Protein AF-A0A0E2BEB4-F1 (afdb_monomer_lite)

Structure (mmCIF, N/CA/C/O backbone):
data_AF-A0A0E2BEB4-F1
#
_entry.id   AF-A0A0E2BEB4-F1
#
loop_
_atom_site.group_PDB
_atom_site.id
_atom_site.type_symbol
_atom_site.label_atom_id
_atom_site.label_alt_id
_atom_site.label_comp_id
_atom_site.label_asym_id
_atom_site.label_entity_id
_atom_site.label_seq_id
_atom_site.pdbx_PDB_ins_code
_atom_site.Cartn_x
_atom_site.Cartn_y
_atom_site.Cartn_z
_atom_site.occupancy
_atom_site.B_iso_or_equiv
_atom_site.auth_seq_id
_atom_site.auth_comp_id
_atom_site.auth_asym_id
_atom_site.auth_atom_id
_atom_site.pdbx_PDB_model_num
ATOM 1 N N . MET A 1 1 ? -12.165 4.368 28.457 1.00 54.66 1 MET A N 1
ATOM 2 C CA . MET A 1 1 ? -11.389 5.107 27.432 1.00 54.66 1 MET A CA 1
ATOM 3 C C . MET A 1 1 ? -11.038 4.182 26.254 1.00 54.66 1 MET A C 1
ATOM 5 O O . MET A 1 1 ? -9.975 3.580 26.243 1.00 54.66 1 MET A O 1
ATOM 9 N N . LYS A 1 2 ? -11.960 3.986 25.292 1.00 52.94 2 LYS A N 1
ATOM 10 C CA . LYS A 1 2 ? -11.789 3.074 24.131 1.00 52.94 2 LYS A CA 1
ATOM 11 C C . LYS A 1 2 ? -11.327 3.781 22.835 1.00 52.94 2 LYS A C 1
ATOM 13 O O . LYS A 1 2 ? -11.132 3.111 21.829 1.00 52.94 2 LYS A O 1
ATOM 18 N N . ASN A 1 3 ? -11.116 5.104 22.854 1.00 59.09 3 ASN A N 1
ATOM 19 C CA . ASN A 1 3 ? -10.933 5.909 21.632 1.00 59.09 3 ASN A CA 1
ATOM 20 C C . ASN A 1 3 ? -9.477 6.279 21.275 1.00 59.09 3 ASN A C 1
ATOM 22 O O . ASN A 1 3 ? -9.216 6.680 20.145 1.00 59.09 3 ASN A O 1
ATOM 26 N N . ASP A 1 4 ? -8.516 6.113 22.190 1.00 60.72 4 ASP A N 1
ATOM 27 C CA . ASP A 1 4 ? -7.128 6.569 21.981 1.00 60.72 4 ASP A CA 1
ATOM 28 C C . ASP A 1 4 ? -6.369 5.722 20.935 1.00 60.72 4 ASP A C 1
ATOM 30 O O . ASP A 1 4 ? -5.782 6.229 19.974 1.00 60.72 4 ASP A O 1
ATOM 34 N N . LYS A 1 5 ? -6.500 4.391 21.026 1.00 61.38 5 LYS A N 1
ATOM 35 C CA . LYS A 1 5 ? -5.881 3.451 20.074 1.00 61.38 5 LYS A CA 1
ATOM 36 C C . LYS A 1 5 ? -6.409 3.625 18.646 1.00 61.38 5 LYS A C 1
ATOM 38 O O . LYS A 1 5 ? -5.672 3.383 17.692 1.00 61.38 5 LYS A O 1
ATOM 43 N N . ASN A 1 6 ? -7.666 4.046 18.493 1.00 70.56 6 ASN A N 1
ATOM 44 C CA . ASN A 1 6 ? -8.275 4.241 17.180 1.00 70.56 6 ASN A CA 1
ATOM 45 C C . ASN A 1 6 ? -7.745 5.516 16.506 1.00 70.56 6 ASN A C 1
ATOM 47 O O . ASN A 1 6 ? -7.397 5.488 15.329 1.00 70.56 6 ASN A O 1
ATOM 51 N N . GLN A 1 7 ? -7.553 6.596 17.270 1.00 77.19 7 GLN A N 1
ATOM 52 C CA . GLN A 1 7 ? -6.929 7.819 16.758 1.00 77.19 7 GLN A CA 1
ATOM 53 C C . GLN A 1 7 ? -5.478 7.598 16.325 1.00 77.19 7 GLN A C 1
ATOM 55 O O . GLN A 1 7 ? -5.071 8.081 15.268 1.00 77.19 7 GLN A O 1
ATOM 60 N N . LYS A 1 8 ? -4.697 6.820 17.088 1.00 82.25 8 LYS A N 1
ATOM 61 C CA . LYS A 1 8 ? -3.314 6.493 16.708 1.00 82.25 8 LYS A CA 1
ATOM 62 C C . LYS A 1 8 ? -3.247 5.716 15.388 1.00 82.25 8 LYS A C 1
ATOM 64 O O . LYS A 1 8 ? -2.393 6.007 14.554 1.00 82.25 8 LYS A O 1
ATOM 69 N N . ARG A 1 9 ? -4.165 4.765 15.173 1.00 83.75 9 ARG A N 1
ATOM 70 C CA . ARG A 1 9 ? -4.264 4.001 13.916 1.00 83.75 9 ARG A CA 1
ATOM 71 C C . ARG A 1 9 ? -4.678 4.878 12.739 1.00 83.75 9 ARG A C 1
ATOM 73 O O . ARG A 1 9 ? -4.090 4.749 11.672 1.00 83.75 9 ARG A O 1
ATOM 80 N N . LEU A 1 10 ? -5.635 5.784 12.935 1.00 87.00 10 LEU A N 1
ATOM 81 C CA . LEU A 1 10 ? -6.066 6.721 11.893 1.00 87.00 10 LEU A CA 1
ATOM 82 C C . LEU A 1 10 ? -4.930 7.660 11.467 1.00 87.00 10 LEU A C 1
ATOM 84 O O . LEU A 1 10 ? -4.683 7.809 10.273 1.00 87.00 10 LEU A O 1
ATOM 88 N N . LYS A 1 11 ? -4.169 8.205 12.426 1.00 88.00 11 LYS A N 1
ATOM 89 C CA . LYS A 1 11 ? -2.992 9.040 12.131 1.00 88.00 11 LYS A CA 1
ATOM 90 C C . LYS A 1 11 ? -1.906 8.273 11.371 1.00 88.00 11 LYS A C 1
ATOM 92 O O . LYS A 1 11 ? -1.302 8.811 10.446 1.00 88.00 11 LYS A O 1
ATOM 97 N N . ASP A 1 12 ? -1.658 7.011 11.729 1.00 89.12 12 ASP A N 1
ATOM 98 C CA . ASP A 1 12 ? -0.684 6.182 11.006 1.00 89.12 12 ASP A CA 1
ATOM 99 C C . ASP A 1 12 ? -1.144 5.871 9.571 1.00 89.12 12 ASP A C 1
ATOM 101 O O . ASP A 1 12 ? -0.348 5.951 8.633 1.00 89.12 12 ASP A O 1
ATOM 105 N N . LEU A 1 13 ? -2.438 5.592 9.379 1.00 88.12 13 LEU A N 1
ATOM 106 C CA . LEU A 1 13 ? -3.032 5.376 8.058 1.00 88.12 13 LEU A CA 1
ATOM 107 C C . LEU A 1 13 ? -2.935 6.622 7.175 1.00 88.12 13 LEU A C 1
ATOM 109 O O . LEU A 1 13 ? -2.516 6.520 6.021 1.00 88.12 13 LEU A O 1
ATOM 113 N N . GLU A 1 14 ? -3.253 7.798 7.713 1.00 91.88 14 GLU A N 1
ATOM 114 C CA . GLU A 1 14 ? -3.132 9.063 6.986 1.00 91.88 14 GLU A CA 1
ATOM 115 C C . GLU A 1 14 ? -1.680 9.334 6.570 1.00 91.88 14 GLU A C 1
ATOM 117 O O . GLU A 1 14 ? -1.407 9.656 5.410 1.00 91.88 14 GLU A O 1
ATOM 122 N N . ARG A 1 15 ? -0.720 9.081 7.468 1.00 91.88 15 ARG A N 1
ATOM 123 C CA . ARG A 1 15 ? 0.709 9.213 7.164 1.00 91.88 15 ARG A CA 1
ATOM 124 C C . ARG A 1 15 ? 1.155 8.263 6.050 1.00 91.88 15 ARG A C 1
ATOM 126 O O . ARG A 1 15 ? 1.952 8.653 5.194 1.00 91.88 15 ARG A O 1
ATOM 133 N N . ARG A 1 16 ? 0.673 7.015 6.038 1.00 90.38 16 ARG A N 1
ATOM 134 C CA . ARG A 1 16 ? 0.960 6.054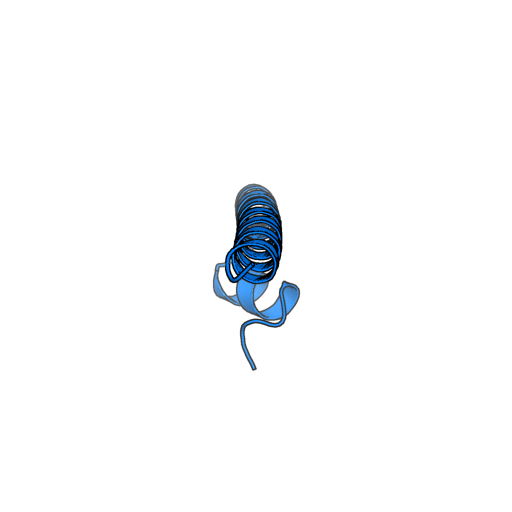 4.953 1.00 90.38 16 ARG A CA 1
ATOM 135 C C . ARG A 1 16 ? 0.333 6.496 3.634 1.00 90.38 16 ARG A C 1
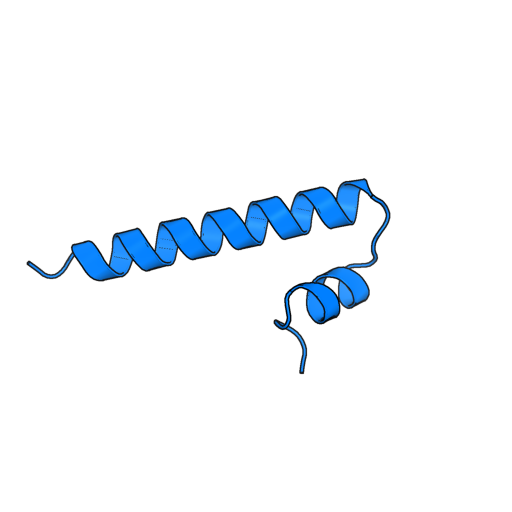ATOM 137 O O . ARG A 1 16 ? 1.001 6.419 2.605 1.00 90.38 16 ARG A O 1
ATOM 144 N N . ARG A 1 17 ? -0.896 7.020 3.668 1.00 90.62 17 AR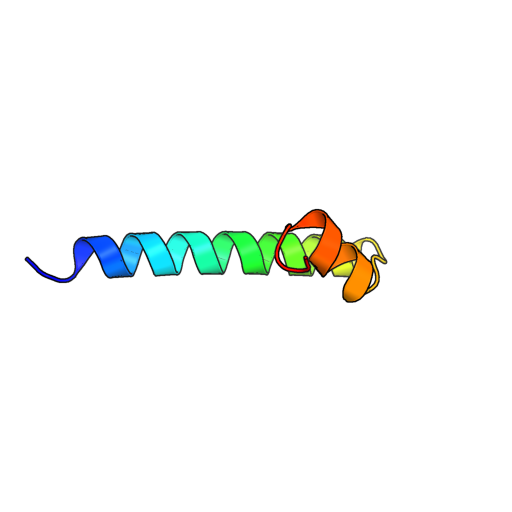G A N 1
ATOM 145 C CA . ARG A 1 17 ? -1.593 7.557 2.492 1.00 90.62 17 ARG A CA 1
ATOM 146 C C . ARG A 1 17 ? -0.817 8.712 1.859 1.00 90.62 17 ARG A C 1
ATOM 148 O O . ARG A 1 17 ? -0.536 8.657 0.667 1.00 90.62 17 ARG A O 1
ATOM 155 N N . GLN A 1 18 ? -0.398 9.701 2.650 1.00 94.88 18 GLN A N 1
ATOM 156 C CA . GLN A 1 18 ? 0.403 10.832 2.158 1.00 94.88 18 GLN A CA 1
ATOM 157 C C . GLN A 1 18 ? 1.737 10.378 1.548 1.00 94.88 18 GLN A C 1
ATOM 159 O O . GLN A 1 18 ? 2.133 10.857 0.487 1.00 94.88 18 GLN A O 1
ATOM 164 N N . LYS A 1 19 ? 2.422 9.410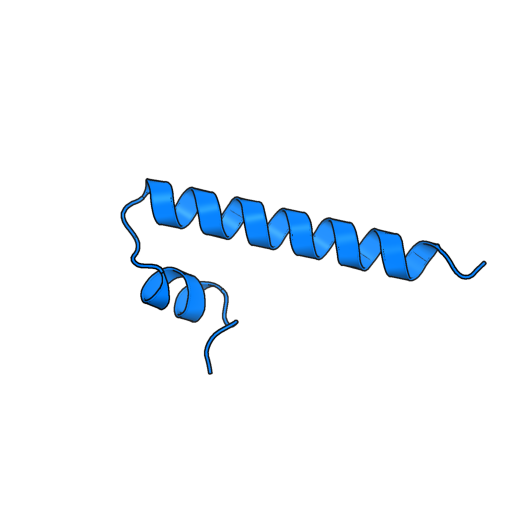 2.176 1.00 93.69 19 LYS A N 1
ATOM 165 C CA . LYS A 1 19 ? 3.649 8.823 1.611 1.00 93.69 19 LYS A CA 1
ATOM 166 C C . LYS A 1 19 ? 3.393 8.135 0.270 1.00 93.69 19 LYS A C 1
ATOM 168 O O . LYS A 1 19 ? 4.211 8.280 -0.632 1.00 93.69 19 LYS A O 1
ATOM 173 N N . GLY A 1 20 ? 2.281 7.410 0.141 1.00 93.44 20 GLY A N 1
ATOM 174 C CA . GLY A 1 20 ? 1.875 6.778 -1.113 1.00 93.44 20 GLY A CA 1
ATOM 175 C C . GLY A 1 20 ? 1.637 7.800 -2.222 1.00 93.44 20 GLY A C 1
ATOM 176 O O . GLY A 1 20 ? 2.220 7.668 -3.292 1.00 93.44 20 GLY A O 1
ATOM 177 N N . ILE A 1 21 ? 0.871 8.858 -1.936 1.00 94.81 21 ILE A N 1
ATOM 178 C CA . ILE A 1 21 ? 0.596 9.948 -2.887 1.00 94.81 21 ILE A CA 1
ATOM 179 C C . ILE A 1 21 ? 1.902 10.597 -3.361 1.00 94.81 21 ILE A C 1
ATOM 181 O O . ILE A 1 21 ? 2.139 10.677 -4.560 1.00 94.81 21 ILE A O 1
ATOM 185 N N . ARG A 1 22 ? 2.814 10.938 -2.441 1.00 96.06 22 ARG A N 1
ATOM 186 C CA . ARG A 1 22 ? 4.110 11.535 -2.801 1.00 96.06 22 ARG A CA 1
ATOM 187 C C . ARG A 1 22 ? 4.971 10.625 -3.682 1.00 96.06 22 ARG A C 1
ATOM 189 O O . ARG A 1 22 ? 5.790 11.109 -4.457 1.00 96.06 22 ARG A O 1
ATOM 196 N N . LEU A 1 23 ? 4.861 9.304 -3.528 1.00 95.12 23 LEU A N 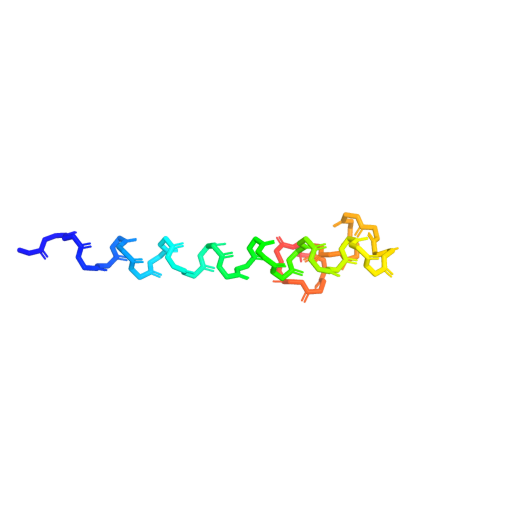1
ATOM 197 C CA . LEU A 1 23 ? 5.569 8.358 -4.393 1.00 95.12 23 LEU A CA 1
ATOM 198 C C . LEU A 1 23 ? 4.928 8.293 -5.785 1.00 95.12 23 LEU A C 1
ATOM 200 O O . LEU A 1 23 ? 5.663 8.258 -6.769 1.00 95.12 23 LEU A O 1
ATOM 204 N N . LEU A 1 24 ? 3.596 8.340 -5.869 1.00 93.12 24 LEU A N 1
ATOM 205 C CA . LEU A 1 24 ? 2.879 8.432 -7.145 1.00 93.12 24 LEU A CA 1
ATOM 206 C C . LEU A 1 24 ? 3.245 9.717 -7.900 1.00 93.12 24 LEU A C 1
ATOM 208 O O . LEU A 1 24 ? 3.562 9.646 -9.081 1.00 93.12 24 LEU A O 1
ATOM 212 N N . GLU A 1 25 ? 3.311 10.867 -7.220 1.00 95.31 25 GLU A N 1
ATOM 213 C CA . GLU A 1 25 ? 3.759 12.136 -7.824 1.00 95.31 25 GLU A CA 1
ATOM 214 C C . GLU A 1 25 ? 5.201 12.066 -8.350 1.00 95.31 25 GLU A C 1
ATOM 216 O O . GLU A 1 25 ? 5.546 12.716 -9.330 1.00 95.31 25 GLU A O 1
ATOM 221 N N . LYS A 1 26 ? 6.050 11.234 -7.735 1.00 94.50 26 LYS A N 1
ATOM 222 C CA . LYS A 1 26 ? 7.416 10.954 -8.208 1.00 94.50 26 LYS A CA 1
ATOM 223 C C . LYS A 1 26 ? 7.473 9.951 -9.368 1.00 94.50 26 LYS A C 1
ATOM 225 O O . LYS A 1 26 ? 8.570 9.565 -9.763 1.00 94.50 26 LYS A O 1
ATOM 230 N N . GLY A 1 27 ? 6.329 9.496 -9.875 1.00 94.62 27 GLY A N 1
ATOM 231 C CA . GLY A 1 27 ? 6.233 8.557 -10.992 1.00 94.62 27 GLY A CA 1
ATOM 232 C C . GLY A 1 27 ? 6.364 7.082 -10.607 1.00 94.62 27 GLY A C 1
ATOM 233 O O . GLY A 1 27 ? 6.579 6.244 -11.480 1.00 94.62 27 GLY A O 1
ATOM 234 N N . TYR A 1 28 ? 6.253 6.723 -9.321 1.00 95.31 28 TYR A N 1
ATOM 235 C CA . TYR A 1 28 ? 6.217 5.308 -8.940 1.00 95.31 28 TYR A CA 1
ATOM 236 C C . TYR A 1 28 ? 4.910 4.659 -9.407 1.00 95.31 28 TYR A C 1
ATOM 238 O O . TYR A 1 28 ? 3.833 5.235 -9.275 1.00 95.31 28 TYR A O 1
ATOM 246 N N . THR A 1 29 ? 4.988 3.409 -9.863 1.00 93.81 29 THR A N 1
ATOM 247 C CA . THR A 1 29 ? 3.795 2.593 -10.125 1.00 93.81 29 THR A CA 1
ATOM 248 C C . THR A 1 29 ? 3.130 2.164 -8.818 1.00 93.81 29 THR A C 1
ATOM 250 O O . THR A 1 29 ? 3.797 2.034 -7.790 1.00 93.81 29 THR A O 1
ATOM 253 N N . CYS A 1 30 ? 1.831 1.854 -8.851 1.00 89.19 30 CYS A N 1
ATOM 254 C CA . CYS A 1 30 ? 1.101 1.360 -7.677 1.00 89.19 30 CYS A CA 1
ATOM 255 C C . CYS A 1 30 ? 1.778 0.135 -7.033 1.00 89.19 30 CYS A C 1
ATOM 257 O O . CYS A 1 30 ? 1.872 0.057 -5.808 1.00 89.19 30 CYS A O 1
ATOM 259 N N . TYR A 1 31 ? 2.326 -0.778 -7.845 1.00 90.12 31 TYR A N 1
ATOM 260 C CA . TYR A 1 31 ? 3.119 -1.911 -7.357 1.00 90.12 31 TYR A CA 1
ATOM 261 C C . TYR A 1 31 ? 4.408 -1.456 -6.653 1.00 90.12 31 TYR A C 1
ATOM 263 O O . TYR A 1 31 ? 4.716 -1.914 -5.553 1.00 90.12 31 TYR A O 1
ATOM 271 N N . GLY A 1 32 ? 5.143 -0.507 -7.245 1.00 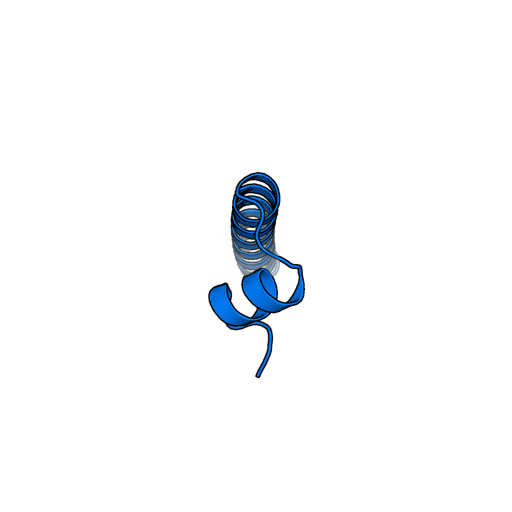92.25 32 GLY A N 1
ATOM 272 C CA . GLY A 1 32 ? 6.350 0.066 -6.647 1.00 92.25 32 GLY A CA 1
ATOM 273 C C . GLY A 1 32 ? 6.073 0.781 -5.323 1.00 92.25 32 GLY A C 1
ATOM 274 O O . GLY A 1 32 ? 6.829 0.617 -4.366 1.00 92.25 32 GLY A O 1
ATOM 275 N N . VAL A 1 33 ? 4.960 1.513 -5.233 1.00 92.75 33 VAL A N 1
ATOM 276 C CA . VAL A 1 33 ? 4.478 2.116 -3.982 1.00 92.75 33 VAL A CA 1
ATOM 277 C C . VAL A 1 33 ? 4.170 1.031 -2.949 1.00 92.75 33 VAL A C 1
ATOM 279 O O . VAL A 1 33 ? 4.625 1.133 -1.809 1.00 92.75 33 VAL A O 1
ATOM 282 N N . GLY A 1 34 ? 3.462 -0.030 -3.348 1.00 90.44 34 GLY A N 1
ATOM 283 C CA . GLY A 1 34 ? 3.095 -1.147 -2.478 1.00 90.44 34 GLY A CA 1
ATOM 284 C C . GLY A 1 34 ? 4.304 -1.868 -1.877 1.00 90.44 34 GLY A C 1
ATOM 285 O O . GLY A 1 34 ? 4.379 -2.072 -0.661 1.00 90.44 34 GLY A O 1
ATOM 286 N N . LYS A 1 35 ? 5.305 -2.154 -2.716 1.00 90.62 35 LYS A N 1
ATOM 287 C CA . LYS A 1 35 ? 6.592 -2.728 -2.304 1.00 90.62 35 LYS A CA 1
ATOM 288 C C . LYS A 1 35 ? 7.378 -1.776 -1.398 1.00 90.62 35 LYS A C 1
ATOM 290 O O . LYS A 1 35 ? 7.911 -2.199 -0.377 1.00 90.62 35 LYS A O 1
ATOM 295 N N . LYS A 1 36 ? 7.428 -0.477 -1.722 1.00 89.44 36 LYS A N 1
ATOM 296 C CA . LYS A 1 36 ? 8.172 0.530 -0.938 1.00 89.44 36 LYS A CA 1
ATOM 297 C C . LYS A 1 36 ? 7.560 0.780 0.441 1.00 89.44 36 LYS A C 1
ATOM 299 O O . LYS A 1 36 ? 8.292 1.068 1.384 1.00 89.44 36 LYS A O 1
ATOM 304 N N . LEU A 1 37 ? 6.236 0.689 0.557 1.00 88.50 37 LEU A N 1
ATOM 305 C CA . LEU A 1 37 ? 5.509 0.842 1.818 1.00 88.50 37 LEU A CA 1
ATOM 306 C C . LEU A 1 37 ? 5.372 -0.473 2.604 1.00 88.50 37 LEU A C 1
ATOM 308 O O . LEU A 1 37 ? 4.815 -0.445 3.701 1.00 88.50 37 LEU A O 1
ATOM 312 N N . GLY A 1 38 ? 5.865 -1.598 2.071 1.00 86.12 38 GLY A N 1
ATOM 313 C CA . GLY A 1 38 ? 5.778 -2.914 2.714 1.00 86.12 38 GLY A CA 1
ATOM 314 C C . GLY A 1 38 ? 4.340 -3.409 2.896 1.00 86.12 38 GLY A C 1
ATOM 315 O O . GLY A 1 38 ? 4.066 -4.165 3.823 1.00 86.12 38 GLY A O 1
ATOM 316 N N . VAL A 1 39 ? 3.410 -2.926 2.065 1.00 80.75 39 VAL A N 1
ATOM 317 C CA . VAL A 1 39 ? 1.998 -3.352 2.083 1.00 80.75 39 VAL A CA 1
ATOM 318 C C . VAL A 1 39 ? 1.749 -4.522 1.134 1.00 80.75 39 VAL A C 1
ATOM 320 O O . VAL A 1 39 ? 0.793 -5.267 1.322 1.00 80.75 39 VAL A O 1
ATOM 323 N N . SER A 1 40 ? 2.624 -4.698 0.143 1.00 72.62 40 SER A N 1
ATOM 324 C CA . SER A 1 40 ? 2.686 -5.889 -0.703 1.00 72.62 40 SER A CA 1
ATOM 325 C C . SER A 1 40 ? 3.741 -6.847 -0.147 1.00 72.62 40 SER A C 1
ATOM 327 O O . SER A 1 40 ? 4.847 -6.404 0.169 1.00 72.62 40 SER A O 1
ATOM 329 N N . LYS A 1 41 ? 3.380 -8.127 -0.007 1.00 59.81 41 LYS A N 1
ATOM 330 C CA . LYS A 1 41 ? 4.291 -9.212 0.382 1.00 59.81 41 LYS A CA 1
ATOM 331 C C . LYS A 1 41 ? 5.146 -9.650 -0.803 1.00 59.81 41 LYS A C 1
ATOM 333 O O . LYS A 1 41 ? 4.603 -9.649 -1.930 1.00 59.81 41 LYS A O 1
#

Sequence (41 aa):
MKNDKNQKRLKDLERRRQKGIRLLEKGYTCYGVGKKLGVSK

Organism: NCBI:txid1049984

pLDDT: mean 84.8, std 12.49, range [52.94, 96.06]

Foldseek 3Di:
DPCPVVVVVVVVVVVLVVQLVVVVVVVDDPVRSCVVSVVPD

Radius of gyration: 12.75 Å; chains: 1; bounding box: 20×21×38 Å

Secondary structure (DSSP, 8-state):
--SHHHHHHHHHHHHHHHHHHHHHHTT--HHHHHHHTT---